Protein AF-A7T5G5-F1 (afdb_monomer_lite)

InterPro domains:
  IPR001478 PDZ domain [PF00595] (15-66)
  IPR001478 PDZ domain [PS50106] (8-68)
  IPR036034 PDZ superfamily [G3DSA:2.30.42.10] (3-68)
  IPR036034 PDZ superfamily [SSF50156] (10-66)
  IPR050614 Synaptic Scaffolding LAP/MAGUK Families [PTHR23119] (9-66)

Structure (mmCIF, N/CA/C/O backbone):
data_AF-A7T5G5-F1
#
_entry.id   AF-A7T5G5-F1
#
loop_
_atom_site.group_PDB
_atom_site.id
_atom_site.type_symbol
_atom_site.label_atom_id
_atom_site.label_alt_id
_atom_site.label_comp_id
_atom_site.label_asym_id
_atom_site.label_entity_id
_atom_site.label_seq_id
_atom_site.pdbx_PDB_ins_code
_atom_site.Cartn_x
_atom_site.Cartn_y
_atom_site.Cartn_z
_atom_site.occupancy
_atom_site.B_iso_or_equiv
_atom_site.auth_seq_id
_atom_site.auth_comp_id
_atom_site.auth_asym_id
_atom_site.auth_atom_id
_atom_site.pdbx_PDB_model_num
ATOM 1 N N . MET A 1 1 ? -7.566 -11.099 -26.027 1.00 46.84 1 MET A N 1
ATOM 2 C CA . MET A 1 1 ? -6.867 -10.475 -24.884 1.00 46.84 1 MET A CA 1
ATOM 3 C C . MET A 1 1 ? -7.919 -9.776 -24.037 1.00 46.84 1 MET A C 1
ATOM 5 O O . MET A 1 1 ? -8.391 -8.719 -24.439 1.00 46.84 1 MET A O 1
ATOM 9 N N . SER A 1 2 ? -8.391 -10.404 -22.956 1.00 53.00 2 SER A N 1
ATOM 10 C CA . SER A 1 2 ? -9.383 -9.780 -22.069 1.00 53.00 2 SER A CA 1
ATOM 11 C C . SER A 1 2 ? -8.777 -8.523 -21.461 1.00 53.00 2 SER A C 1
ATOM 13 O O . SER A 1 2 ? -7.843 -8.613 -20.670 1.00 53.00 2 SER A O 1
ATOM 15 N N . ARG A 1 3 ? -9.290 -7.348 -21.836 1.00 53.34 3 ARG A N 1
ATOM 16 C CA . ARG A 1 3 ? -9.016 -6.119 -21.091 1.00 53.34 3 ARG A CA 1
ATOM 17 C C . ARG A 1 3 ? -9.700 -6.295 -19.739 1.00 53.34 3 ARG A C 1
ATOM 19 O O . ARG A 1 3 ? -10.917 -6.177 -19.650 1.00 53.34 3 ARG A O 1
ATOM 26 N N . CYS A 1 4 ? -8.932 -6.674 -18.720 1.00 58.38 4 CYS A N 1
ATOM 27 C CA . CYS A 1 4 ? -9.399 -6.632 -17.343 1.00 58.38 4 CYS A CA 1
ATOM 28 C C . CYS A 1 4 ? -9.780 -5.175 -17.063 1.00 58.38 4 CYS A C 1
ATOM 30 O O . CYS A 1 4 ? -8.931 -4.287 -17.137 1.00 58.38 4 CYS A O 1
ATOM 32 N N . VAL A 1 5 ? -11.068 -4.907 -16.864 1.00 63.03 5 VAL A N 1
ATOM 33 C CA . VAL A 1 5 ? -11.538 -3.562 -16.538 1.00 63.03 5 VAL A CA 1
ATOM 34 C C . VAL A 1 5 ? -11.133 -3.308 -15.091 1.00 63.03 5 VAL A C 1
ATOM 36 O O . VAL A 1 5 ? -11.738 -3.854 -14.172 1.00 63.03 5 VAL A O 1
ATOM 39 N N . SER A 1 6 ? -10.077 -2.524 -14.878 1.00 70.75 6 SER A N 1
ATOM 40 C CA . SER A 1 6 ? -9.677 -2.107 -13.536 1.00 70.75 6 SER A CA 1
ATOM 41 C C . SER A 1 6 ? -10.722 -1.132 -12.993 1.00 70.75 6 SER A C 1
ATOM 43 O O . SER A 1 6 ? -10.835 -0.007 -13.486 1.00 70.75 6 SER A O 1
ATOM 45 N N . LEU A 1 7 ? -11.495 -1.560 -11.996 1.00 82.75 7 LEU A N 1
ATOM 46 C CA . LEU A 1 7 ? -12.394 -0.680 -11.252 1.00 82.75 7 LEU A CA 1
ATOM 47 C C . LEU A 1 7 ? -11.554 0.349 -10.485 1.00 82.75 7 LEU A C 1
ATOM 49 O O . LEU A 1 7 ? -10.737 -0.025 -9.648 1.00 82.75 7 LEU A O 1
ATOM 53 N N . GLN A 1 8 ? -11.753 1.634 -10.781 1.00 91.31 8 GLN A N 1
ATOM 54 C CA . GLN A 1 8 ? -11.167 2.741 -10.025 1.00 91.31 8 GLN A CA 1
ATOM 55 C C . GLN A 1 8 ? -12.195 3.277 -9.030 1.00 91.31 8 GLN A C 1
ATOM 57 O O . GLN A 1 8 ? -13.374 3.416 -9.359 1.00 91.31 8 GLN A O 1
ATOM 62 N N . PHE A 1 9 ? -11.748 3.586 -7.819 1.00 93.44 9 PHE A N 1
ATOM 63 C CA . PHE A 1 9 ? -12.585 4.103 -6.742 1.00 93.44 9 PHE A CA 1
ATOM 64 C C . PHE A 1 9 ? -11.790 5.098 -5.892 1.00 93.44 9 PHE A C 1
ATOM 66 O O . PHE A 1 9 ? -10.561 5.088 -5.896 1.00 93.44 9 PHE A O 1
ATOM 73 N N . HIS A 1 10 ? -12.501 5.970 -5.177 1.00 95.31 10 HIS A N 1
ATOM 74 C CA . HIS A 1 10 ? -11.907 6.934 -4.253 1.00 95.31 10 HIS A CA 1
ATOM 75 C C . HIS A 1 10 ? -12.178 6.501 -2.814 1.00 95.31 10 HIS A C 1
ATOM 77 O O . HIS A 1 10 ? -13.300 6.122 -2.481 1.00 95.31 10 HIS A O 1
ATOM 83 N N . VAL A 1 11 ? -11.158 6.594 -1.963 1.00 96.12 11 VAL A N 1
ATOM 84 C CA . VAL A 1 11 ? -11.241 6.284 -0.533 1.00 96.12 11 VAL A CA 1
ATOM 85 C C . VAL A 1 11 ? -10.728 7.477 0.253 1.00 96.12 11 VAL A C 1
ATOM 87 O O . VAL A 1 11 ? -9.632 7.968 -0.010 1.00 96.12 11 VAL A O 1
ATOM 90 N N . THR A 1 12 ? -11.494 7.904 1.252 1.00 96.94 12 THR A N 1
ATOM 91 C CA . THR A 1 12 ? -11.037 8.882 2.241 1.00 96.94 12 THR A CA 1
ATOM 92 C C . THR A 1 12 ? -10.565 8.137 3.482 1.00 96.94 12 THR A C 1
ATOM 94 O O . THR A 1 12 ? -11.349 7.439 4.121 1.00 96.94 12 THR A O 1
ATOM 97 N N . VAL A 1 13 ? -9.287 8.288 3.836 1.00 96.69 13 VAL A N 1
ATOM 98 C CA . VAL A 1 13 ? -8.710 7.717 5.062 1.00 96.69 13 VAL A CA 1
ATOM 99 C C . VAL A 1 13 ? -8.469 8.837 6.069 1.00 96.69 13 VAL A C 1
ATOM 101 O O . VAL A 1 13 ? -7.656 9.730 5.836 1.00 96.69 13 VAL A O 1
ATOM 104 N N . HIS A 1 14 ? -9.146 8.777 7.215 1.00 96.44 14 HIS A N 1
ATOM 105 C CA . HIS A 1 14 ? -8.956 9.736 8.303 1.00 96.44 14 HIS A CA 1
ATOM 106 C C . HIS A 1 14 ? -7.789 9.304 9.199 1.00 96.44 14 HIS A C 1
ATOM 108 O O . HIS A 1 14 ? -7.923 8.413 10.034 1.00 96.44 14 HIS A O 1
ATOM 114 N N .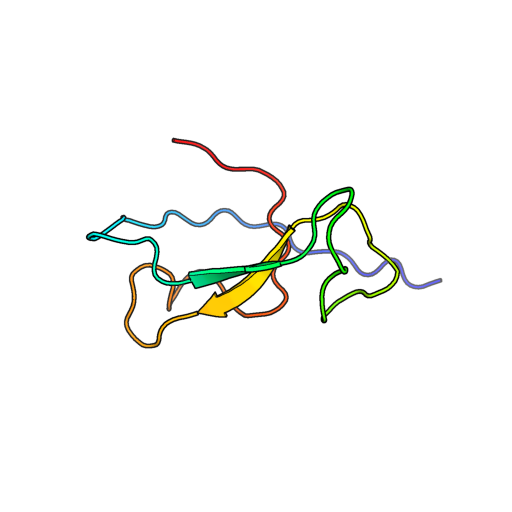 LYS A 1 15 ? -6.623 9.930 9.018 1.00 94.75 15 LYS A N 1
ATOM 115 C CA . LYS A 1 15 ? -5.392 9.623 9.764 1.00 94.75 15 LYS A CA 1
ATOM 116 C C . LYS A 1 15 ? -5.590 9.735 11.286 1.00 94.75 15 LYS A C 1
ATOM 118 O O . LYS A 1 15 ? -6.038 10.775 11.763 1.00 94.75 15 LYS A O 1
ATOM 123 N N . ASN A 1 16 ? -5.189 8.706 12.045 1.00 92.31 16 ASN A N 1
ATOM 124 C CA . ASN A 1 16 ? -5.252 8.713 13.515 1.00 92.31 16 ASN A CA 1
ATOM 125 C C . ASN A 1 16 ? -4.328 7.663 14.189 1.00 92.31 16 ASN A C 1
ATOM 127 O O . ASN A 1 16 ? -4.676 6.485 14.230 1.00 92.31 16 ASN A O 1
ATOM 131 N N . PRO A 1 17 ? -3.149 8.029 14.731 1.00 94.19 17 PRO A N 1
ATOM 132 C CA . PRO A 1 17 ? -2.244 9.053 14.210 1.00 94.19 17 PRO A CA 1
ATOM 133 C C . PRO A 1 17 ? -1.592 8.623 12.882 1.00 94.19 17 PRO A C 1
ATOM 135 O O . PRO A 1 17 ? -0.931 9.431 12.239 1.00 94.19 17 PRO A O 1
ATOM 138 N N . ASN A 1 18 ? -1.767 7.365 12.459 1.00 96.44 18 ASN A N 1
ATOM 139 C CA . ASN A 1 18 ? -1.249 6.802 11.209 1.00 96.44 18 ASN A CA 1
ATOM 140 C C . ASN A 1 18 ? -2.391 6.528 10.218 1.00 96.44 18 ASN A C 1
ATOM 142 O O . ASN A 1 18 ? -3.563 6.674 10.555 1.00 96.44 18 ASN A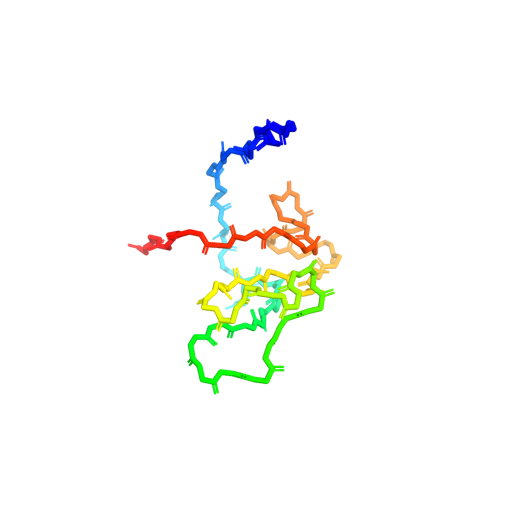 O 1
ATOM 146 N N . LEU A 1 19 ? -2.048 6.130 8.990 1.00 97.00 19 LEU A N 1
ATOM 147 C CA . LEU A 1 19 ? -3.031 5.767 7.961 1.00 97.00 19 LEU A CA 1
ATOM 148 C C . LEU A 1 19 ? -3.560 4.326 8.100 1.00 97.00 19 LEU A C 1
ATOM 150 O O . LEU A 1 19 ? -4.618 4.010 7.571 1.00 97.00 19 LEU A O 1
ATOM 154 N N . GLY A 1 20 ? -2.844 3.447 8.813 1.00 97.75 20 GLY A N 1
ATOM 155 C CA . GLY 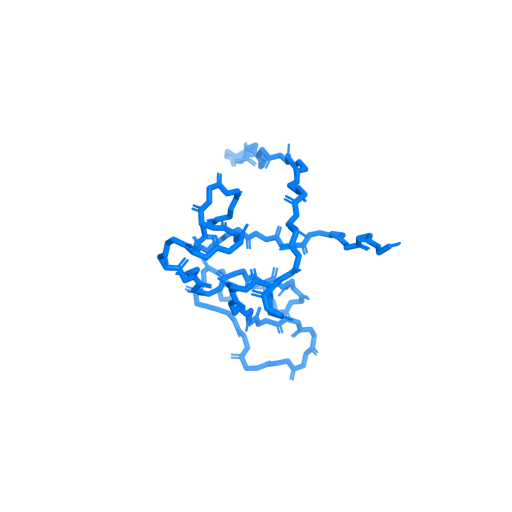A 1 20 ? -3.283 2.068 9.060 1.00 97.75 20 GLY A CA 1
ATOM 156 C C . GLY A 1 20 ? -3.070 1.093 7.897 1.00 97.75 20 GLY A C 1
ATOM 157 O O . GLY A 1 20 ? -3.743 0.070 7.842 1.00 97.75 20 GLY A O 1
ATOM 158 N N . PHE A 1 21 ? -2.155 1.375 6.969 1.00 98.38 21 PHE A N 1
ATOM 159 C CA . PHE A 1 21 ? -1.753 0.445 5.911 1.00 98.38 21 PHE A CA 1
ATOM 160 C C . PHE A 1 21 ? -0.275 0.633 5.537 1.00 98.38 21 PHE A C 1
ATOM 162 O O . PHE A 1 21 ? 0.331 1.650 5.881 1.00 98.38 21 PHE A O 1
ATOM 169 N N . SER A 1 22 ? 0.308 -0.350 4.851 1.00 98.19 22 SER A N 1
ATOM 170 C CA . SER A 1 22 ? 1.665 -0.297 4.293 1.00 98.19 22 SER A CA 1
ATOM 171 C C . SER A 1 22 ? 1.637 -0.389 2.772 1.00 98.19 22 SER A C 1
ATOM 173 O O . SER A 1 22 ? 0.683 -0.915 2.196 1.00 98.19 22 SER A O 1
ATOM 175 N N . VAL A 1 23 ? 2.704 0.087 2.130 1.00 97.69 23 VAL A N 1
ATOM 176 C CA . VAL A 1 23 ? 2.859 0.064 0.672 1.00 97.69 23 VAL A CA 1
ATOM 177 C C . VAL A 1 23 ? 4.171 -0.593 0.240 1.00 97.69 23 VAL A C 1
ATOM 179 O O . VAL A 1 23 ? 5.103 -0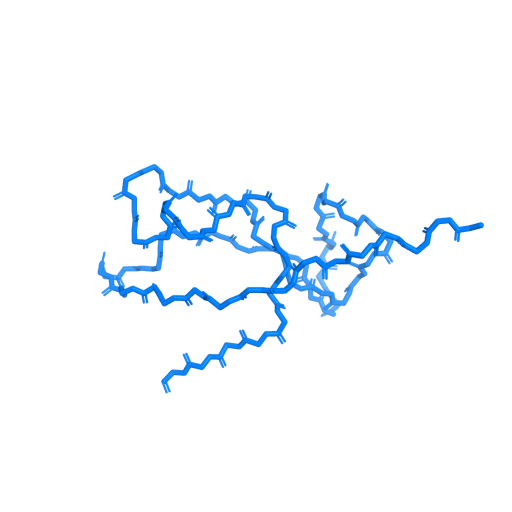.686 1.037 1.00 97.69 23 VAL A O 1
ATOM 182 N N . ALA A 1 24 ? 4.234 -1.058 -1.008 1.00 97.62 24 ALA A N 1
ATOM 183 C CA . ALA A 1 24 ? 5.458 -1.463 -1.708 1.00 97.62 24 ALA A CA 1
ATOM 184 C C . ALA A 1 24 ? 5.365 -1.101 -3.199 1.00 97.62 24 ALA A C 1
ATOM 186 O O . ALA A 1 24 ? 4.306 -0.684 -3.673 1.00 97.62 24 ALA A O 1
ATOM 187 N N . GLY A 1 25 ? 6.459 -1.288 -3.934 1.00 96.88 25 GLY A N 1
ATOM 188 C CA . GLY A 1 25 ? 6.581 -0.856 -5.322 1.00 96.88 25 GLY A CA 1
ATOM 189 C C . GLY A 1 25 ? 7.114 0.572 -5.444 1.00 96.88 25 GLY A C 1
ATOM 190 O O . GLY A 1 25 ? 7.716 1.113 -4.513 1.00 96.88 25 GLY A O 1
ATOM 191 N N . GLY A 1 26 ? 6.889 1.177 -6.606 1.00 96.62 26 GLY A N 1
ATOM 192 C CA . GLY A 1 26 ? 7.488 2.449 -6.993 1.00 96.62 26 GLY A CA 1
ATOM 193 C C . GLY A 1 26 ? 8.781 2.264 -7.781 1.00 96.62 26 GLY A C 1
ATOM 194 O O . GLY A 1 26 ? 9.515 1.291 -7.587 1.00 96.62 26 GLY A O 1
ATOM 195 N N . VAL A 1 27 ? 9.061 3.231 -8.656 1.00 96.25 27 VAL A N 1
ATOM 196 C CA . VAL A 1 27 ? 10.254 3.247 -9.514 1.00 96.25 27 VAL A CA 1
ATOM 197 C C . VAL A 1 27 ? 11.523 3.106 -8.666 1.00 96.25 27 VAL A C 1
ATOM 199 O O . VAL A 1 27 ? 11.759 3.902 -7.758 1.00 96.25 27 VAL A O 1
ATOM 202 N N . GLY A 1 28 ? 12.345 2.098 -8.971 1.00 93.06 28 GLY A N 1
ATOM 203 C CA . GLY A 1 28 ? 13.604 1.827 -8.264 1.00 93.06 28 GLY A CA 1
ATOM 204 C C . GLY A 1 28 ? 13.462 1.070 -6.937 1.00 93.06 28 GLY A C 1
ATOM 205 O O . GLY A 1 28 ? 14.453 0.907 -6.226 1.00 93.06 28 GLY A O 1
ATOM 206 N N . SER A 1 29 ? 12.260 0.603 -6.588 1.00 91.81 29 SER A N 1
ATOM 207 C CA . SER A 1 29 ? 12.046 -0.305 -5.453 1.00 91.81 29 SER A CA 1
ATOM 208 C C . SER A 1 29 ? 12.406 -1.758 -5.800 1.00 91.81 29 SER A C 1
ATOM 210 O O . SER A 1 29 ? 12.595 -2.110 -6.961 1.00 91.81 29 SER A O 1
ATOM 212 N N . THR A 1 30 ? 12.425 -2.642 -4.797 1.00 88.06 30 THR A N 1
ATOM 213 C CA . THR A 1 30 ? 12.585 -4.100 -4.978 1.00 88.06 30 THR A CA 1
ATOM 214 C C . THR A 1 30 ? 11.351 -4.790 -5.588 1.00 88.06 30 THR A C 1
ATOM 216 O O . THR A 1 30 ? 11.273 -6.016 -5.571 1.00 88.06 30 THR A O 1
ATOM 219 N N . GLY A 1 31 ? 10.374 -4.026 -6.087 1.00 89.50 31 GLY A N 1
ATOM 220 C CA . GLY A 1 31 ? 9.123 -4.527 -6.652 1.00 89.50 31 GLY A CA 1
ATOM 221 C C . GLY A 1 31 ? 7.980 -4.637 -5.639 1.00 89.50 31 GLY A C 1
ATOM 222 O O . GLY A 1 31 ? 8.074 -4.210 -4.484 1.00 89.50 31 GLY A O 1
ATOM 223 N N . ASN A 1 32 ? 6.865 -5.202 -6.096 1.00 94.06 32 ASN A N 1
ATOM 224 C CA . ASN A 1 32 ? 5.658 -5.437 -5.308 1.00 94.06 32 ASN A CA 1
ATOM 225 C C . ASN A 1 32 ? 5.210 -6.912 -5.462 1.00 94.06 32 ASN A C 1
ATOM 227 O O . ASN A 1 32 ? 5.502 -7.531 -6.485 1.00 94.06 32 ASN A O 1
ATOM 231 N N . PRO A 1 33 ? 4.505 -7.500 -4.479 1.00 94.62 33 PRO A N 1
ATOM 232 C CA . PRO A 1 33 ? 4.139 -8.919 -4.518 1.00 94.62 33 PRO A CA 1
ATOM 233 C C . PRO A 1 33 ? 2.872 -9.230 -5.338 1.00 94.62 33 PRO A C 1
ATOM 235 O O . PRO A 1 33 ? 2.478 -10.392 -5.403 1.00 94.62 33 PRO A O 1
ATOM 238 N N . PHE A 1 34 ? 2.202 -8.226 -5.913 1.00 95.56 34 PHE A N 1
ATOM 239 C CA . PHE A 1 34 ? 0.887 -8.384 -6.552 1.00 95.56 34 PHE A CA 1
ATOM 240 C C . PHE A 1 34 ? 0.962 -8.384 -8.077 1.00 95.56 34 PHE A C 1
ATOM 242 O O . PHE A 1 34 ? 0.257 -9.153 -8.725 1.00 95.56 34 PHE A O 1
ATOM 249 N N . ASP A 1 35 ? 1.836 -7.557 -8.639 1.00 94.06 35 ASP A N 1
ATOM 250 C CA . ASP A 1 35 ? 2.157 -7.509 -10.059 1.00 94.06 35 ASP A CA 1
ATOM 251 C C . ASP A 1 35 ? 3.675 -7.331 -10.221 1.00 94.06 35 ASP A C 1
ATOM 253 O O . ASP A 1 35 ? 4.162 -6.201 -10.310 1.00 94.06 35 ASP A O 1
ATOM 257 N N . PRO A 1 36 ? 4.448 -8.434 -10.223 1.00 90.94 36 PRO A N 1
ATOM 258 C CA . PRO A 1 36 ? 5.905 -8.379 -10.325 1.00 90.94 36 PRO A CA 1
ATOM 259 C C . PRO A 1 36 ? 6.423 -7.763 -11.631 1.00 90.94 36 PRO A C 1
ATOM 261 O O . PRO A 1 36 ? 7.594 -7.407 -11.694 1.00 90.94 36 PRO A O 1
ATOM 264 N N . ALA A 1 37 ? 5.583 -7.658 -12.669 1.00 93.12 37 ALA A N 1
ATOM 265 C CA . ALA A 1 37 ? 5.941 -7.016 -13.932 1.00 93.12 37 ALA A CA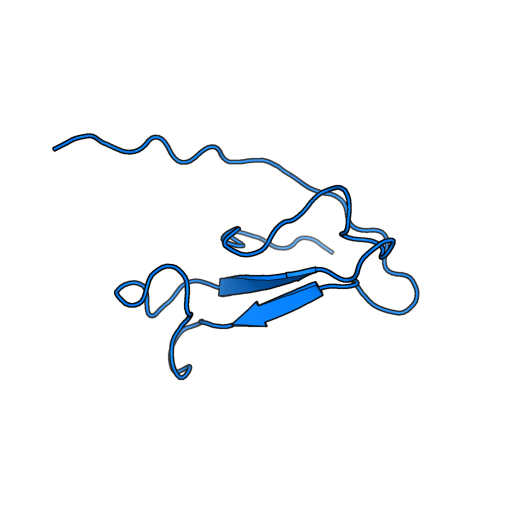 1
ATOM 266 C C . ALA A 1 37 ? 5.737 -5.489 -13.895 1.00 93.12 37 ALA A C 1
ATOM 268 O O . ALA A 1 37 ? 6.251 -4.780 -14.759 1.00 93.12 37 ALA A O 1
ATOM 269 N N . ASP A 1 38 ? 4.995 -4.974 -12.910 1.00 93.56 38 ASP A N 1
ATOM 270 C CA . ASP A 1 38 ? 4.795 -3.543 -12.703 1.00 93.56 38 ASP A CA 1
ATOM 271 C C . ASP A 1 38 ? 5.785 -2.990 -11.672 1.00 93.56 38 ASP A C 1
ATOM 273 O O . ASP A 1 38 ? 5.550 -2.971 -10.461 1.00 93.56 38 ASP A O 1
ATOM 277 N N . GLU A 1 39 ? 6.908 -2.497 -12.181 1.00 93.00 39 GLU A N 1
ATOM 278 C CA . GLU A 1 39 ? 8.014 -1.964 -11.379 1.00 93.00 39 GLU A CA 1
ATOM 279 C C . GLU A 1 39 ? 7.816 -0.499 -10.956 1.00 93.00 39 GLU A C 1
ATOM 281 O O . GLU A 1 39 ? 8.655 0.074 -10.262 1.00 93.00 39 GLU A O 1
ATOM 286 N N . THR A 1 40 ? 6.726 0.140 -11.390 1.00 95.19 40 THR A N 1
ATOM 287 C CA . THR A 1 40 ? 6.555 1.598 -11.265 1.00 95.19 40 THR A CA 1
ATOM 288 C C . THR A 1 40 ? 5.433 1.995 -10.317 1.00 95.19 40 THR A C 1
ATOM 290 O O . THR A 1 40 ? 5.509 3.055 -9.694 1.00 95.19 40 THR A O 1
ATOM 293 N N . SER A 1 41 ? 4.410 1.151 -10.174 1.00 95.94 41 SER A N 1
ATOM 294 C CA . SER A 1 41 ? 3.232 1.464 -9.369 1.00 95.94 41 SER A CA 1
ATOM 295 C C . SER A 1 41 ? 3.432 1.201 -7.879 1.00 95.94 41 SER A C 1
ATOM 297 O O . SER A 1 41 ? 4.241 0.370 -7.465 1.00 95.94 41 SER A O 1
ATOM 299 N N . ILE A 1 42 ? 2.633 1.893 -7.067 1.00 97.88 42 ILE A N 1
ATOM 300 C CA . ILE A 1 42 ? 2.565 1.717 -5.616 1.00 97.88 42 ILE A CA 1
ATOM 301 C C . ILE A 1 42 ? 1.357 0.846 -5.274 1.00 97.88 42 ILE A C 1
ATOM 303 O O . ILE A 1 42 ? 0.238 1.130 -5.706 1.00 97.88 42 ILE A O 1
ATOM 307 N N . TYR A 1 43 ? 1.573 -0.185 -4.462 1.00 97.75 43 TYR A N 1
ATOM 308 C CA . TYR A 1 43 ? 0.536 -1.128 -4.045 1.00 97.75 43 TYR A CA 1
ATOM 309 C C . TYR A 1 43 ? 0.403 -1.187 -2.531 1.00 97.75 43 TYR A C 1
ATOM 311 O O . TYR A 1 43 ? 1.405 -1.205 -1.815 1.00 97.75 43 TYR A O 1
ATOM 319 N N . VAL A 1 44 ? -0.832 -1.304 -2.047 1.00 98.06 44 VAL A N 1
ATOM 320 C CA . VAL A 1 44 ? -1.124 -1.614 -0.644 1.00 98.06 44 VAL A CA 1
ATOM 321 C C . VAL A 1 44 ? -0.682 -3.047 -0.352 1.00 98.06 44 VAL A C 1
ATOM 323 O O . VAL A 1 44 ? -1.159 -3.983 -0.986 1.00 98.06 44 VAL A O 1
ATOM 326 N N . THR A 1 45 ? 0.212 -3.244 0.618 1.00 98.12 45 THR A N 1
ATOM 327 C CA . THR A 1 45 ? 0.729 -4.575 0.995 1.00 98.12 45 THR A CA 1
ATOM 328 C C . THR A 1 45 ? 0.052 -5.169 2.216 1.00 98.12 45 THR A C 1
ATOM 330 O O . THR A 1 45 ? -0.109 -6.385 2.306 1.00 98.12 45 THR A O 1
ATOM 333 N N . LYS A 1 46 ? -0.364 -4.325 3.158 1.00 98.25 46 LYS A N 1
ATOM 334 C CA . LYS A 1 46 ? -1.063 -4.742 4.372 1.00 98.25 46 LYS A CA 1
ATOM 335 C C . LYS A 1 46 ? -2.004 -3.639 4.811 1.00 98.25 46 LYS A C 1
ATOM 337 O O . LYS A 1 46 ? -1.657 -2.466 4.725 1.00 98.25 46 LYS A O 1
ATOM 342 N N . VAL A 1 47 ? -3.153 -4.032 5.339 1.00 98.56 47 VAL A N 1
ATOM 343 C CA . VAL A 1 47 ? -4.099 -3.134 6.002 1.00 98.56 47 VAL A CA 1
ATOM 344 C C . VAL A 1 47 ? -4.234 -3.592 7.447 1.00 98.56 47 VAL A C 1
ATOM 346 O O . VAL A 1 47 ? -4.334 -4.790 7.719 1.00 98.56 47 VAL A O 1
ATOM 349 N N . GLN A 1 48 ? -4.144 -2.652 8.382 1.00 98.31 48 GLN A N 1
ATOM 350 C CA . GLN A 1 48 ? -4.327 -2.923 9.799 1.00 98.31 48 GLN A CA 1
ATOM 351 C C . GLN A 1 48 ? -5.806 -3.253 10.053 1.00 98.31 48 GLN A C 1
ATOM 353 O O . GLN A 1 48 ? -6.659 -2.429 9.714 1.00 98.31 48 GLN A O 1
ATOM 358 N N . PRO A 1 49 ? -6.122 -4.408 10.668 1.00 97.00 49 PRO A N 1
ATOM 359 C CA . PRO A 1 49 ? -7.483 -4.704 11.106 1.00 97.00 49 PRO A CA 1
ATOM 360 C C . PRO A 1 49 ? -7.999 -3.605 12.038 1.00 97.00 49 PRO A C 1
ATOM 362 O O . PRO A 1 49 ? -7.253 -3.146 12.904 1.00 97.00 49 PRO A O 1
ATOM 365 N N . GLU A 1 50 ? -9.245 -3.172 11.836 1.00 95.56 50 GLU A N 1
ATOM 366 C CA . GLU A 1 50 ? -9.887 -2.072 12.583 1.00 95.56 50 GLU A CA 1
ATOM 367 C C . GLU A 1 50 ? -9.142 -0.718 12.529 1.00 95.56 50 GLU A C 1
ATOM 369 O O . GLU A 1 50 ? -9.438 0.202 13.291 1.00 95.56 50 GLU A O 1
ATOM 374 N N . GLY A 1 51 ? -8.157 -0.571 11.637 1.00 96.81 51 GLY A N 1
ATOM 375 C CA . GLY A 1 51 ? -7.438 0.680 11.420 1.00 96.81 51 GLY A CA 1
ATOM 376 C C . GLY A 1 51 ? -8.184 1.649 10.491 1.00 96.81 51 GLY A C 1
ATOM 377 O O . GLY A 1 51 ? -9.161 1.268 9.845 1.00 96.81 51 GLY A O 1
ATOM 378 N N . PRO A 1 52 ? -7.689 2.890 10.328 1.00 97.75 52 PRO A N 1
ATOM 379 C CA . PRO A 1 52 ? -8.355 3.914 9.515 1.00 97.75 52 PRO A CA 1
ATOM 380 C C . PRO A 1 52 ? -8.642 3.532 8.056 1.00 97.75 52 PRO A C 1
ATOM 382 O O . PRO A 1 52 ? -9.557 4.079 7.448 1.00 97.75 52 PRO A O 1
ATOM 385 N N . ALA A 1 53 ? -7.867 2.606 7.488 1.00 98.00 53 ALA A N 1
ATOM 386 C CA . ALA A 1 53 ? -8.026 2.129 6.116 1.00 98.00 53 ALA A CA 1
ATOM 387 C C . ALA A 1 53 ? -8.778 0.788 5.989 1.00 98.00 53 ALA A C 1
ATOM 389 O O . ALA A 1 53 ? -9.008 0.344 4.864 1.00 98.00 53 ALA A O 1
ATOM 390 N N . ALA A 1 54 ? -9.175 0.152 7.101 1.00 97.31 54 ALA A N 1
ATOM 391 C CA . ALA A 1 54 ? -9.703 -1.220 7.133 1.00 97.31 54 ALA A CA 1
ATOM 392 C C . ALA A 1 54 ? -10.927 -1.454 6.235 1.00 97.31 54 ALA A C 1
ATOM 394 O O . ALA A 1 54 ? -11.106 -2.549 5.711 1.00 97.31 54 ALA A O 1
ATOM 395 N N . PHE A 1 55 ? -11.753 -0.425 6.040 1.00 93.62 55 PHE A N 1
ATOM 396 C CA . PHE A 1 55 ? -13.009 -0.525 5.291 1.00 93.62 55 PHE A CA 1
ATOM 397 C C . PHE A 1 55 ? -12.924 0.009 3.857 1.00 93.62 55 PHE A C 1
ATOM 399 O O . PHE A 1 55 ? -13.892 -0.101 3.110 1.00 93.62 55 PHE A O 1
ATOM 406 N N . GLY A 1 56 ? -11.793 0.608 3.475 1.00 95.62 56 GLY A N 1
ATOM 407 C CA . GLY A 1 56 ? -11.638 1.269 2.179 1.00 95.62 56 GLY A CA 1
ATOM 408 C C . GLY A 1 56 ? -10.577 0.648 1.279 1.00 95.62 56 GLY A C 1
ATOM 409 O O . GLY A 1 56 ? -10.718 0.706 0.063 1.00 95.62 56 GLY A O 1
ATOM 410 N N . LEU A 1 57 ? -9.537 0.047 1.859 1.00 97.56 57 LEU A N 1
ATOM 411 C CA . LEU A 1 57 ? -8.414 -0.522 1.117 1.00 97.56 57 LEU A CA 1
ATOM 412 C C . LEU A 1 57 ? -8.227 -2.001 1.446 1.00 97.56 57 LEU A C 1
ATOM 414 O O . LEU A 1 57 ? -8.541 -2.458 2.547 1.00 97.56 57 LEU A O 1
ATOM 418 N N . LYS A 1 58 ? -7.631 -2.736 0.511 1.00 97.44 58 LYS A N 1
ATOM 419 C CA . LYS A 1 58 ? -7.182 -4.121 0.697 1.00 97.44 58 LYS A CA 1
ATOM 420 C C . LYS A 1 58 ? -5.794 -4.340 0.084 1.00 97.44 58 LYS A C 1
ATOM 422 O O . LYS A 1 58 ? -5.391 -3.601 -0.816 1.00 97.44 58 LYS A O 1
ATOM 427 N N . PRO A 1 59 ? -5.047 -5.364 0.536 1.00 98.12 59 PRO A N 1
ATOM 428 C CA . PRO A 1 59 ? -3.817 -5.771 -0.132 1.00 98.12 59 PRO A CA 1
ATOM 429 C C . PRO A 1 59 ? -4.040 -6.020 -1.631 1.00 98.12 59 PRO A C 1
ATOM 431 O O . PRO A 1 59 ? -5.005 -6.684 -2.012 1.00 98.12 59 PRO A O 1
ATOM 434 N N . GLY A 1 60 ? -3.149 -5.484 -2.463 1.00 96.50 60 GLY A N 1
ATOM 435 C CA . GLY A 1 60 ? -3.231 -5.553 -3.923 1.00 96.50 60 GLY A CA 1
ATOM 436 C C . GLY A 1 60 ? -3.907 -4.355 -4.588 1.00 96.50 60 GLY A C 1
ATOM 437 O O . GLY A 1 60 ? -3.796 -4.213 -5.805 1.00 96.50 60 GLY A O 1
ATOM 438 N N . ASP A 1 61 ? -4.541 -3.458 -3.828 1.00 97.06 61 ASP A N 1
ATOM 439 C CA . ASP A 1 61 ? -5.013 -2.193 -4.391 1.00 97.06 61 ASP A CA 1
ATOM 440 C C . ASP A 1 61 ? -3.823 -1.343 -4.857 1.00 97.06 61 ASP A C 1
ATOM 442 O O . ASP A 1 61 ? -2.845 -1.145 -4.126 1.00 97.06 61 ASP A O 1
ATOM 446 N N . LYS A 1 62 ? -3.921 -0.828 -6.086 1.00 96.56 62 LYS A N 1
ATOM 447 C CA . LYS A 1 62 ? -2.946 0.083 -6.690 1.00 96.56 62 LYS A CA 1
ATOM 448 C C . LYS A 1 62 ? -3.321 1.526 -6.368 1.00 96.56 62 LYS A C 1
ATOM 450 O O . LYS A 1 62 ? -4.429 1.961 -6.680 1.00 96.56 62 LYS A O 1
ATOM 455 N N . ILE A 1 63 ? -2.389 2.283 -5.798 1.00 96.88 63 ILE A N 1
ATOM 456 C CA . ILE A 1 63 ? -2.575 3.709 -5.517 1.00 96.88 63 ILE A CA 1
ATOM 457 C C . ILE A 1 63 ? -2.193 4.499 -6.769 1.00 96.88 63 ILE A C 1
ATOM 459 O O . ILE A 1 63 ? -1.037 4.487 -7.185 1.00 96.88 63 ILE A O 1
ATOM 463 N N . LEU A 1 64 ? -3.172 5.179 -7.365 1.00 96.06 64 LEU A N 1
ATOM 464 C CA . LEU A 1 64 ? -2.983 5.985 -8.578 1.00 96.06 64 LEU A CA 1
ATOM 465 C C . LEU A 1 64 ? -2.735 7.467 -8.270 1.00 96.06 64 LEU A C 1
ATOM 467 O O . LEU A 1 64 ? -2.007 8.136 -8.994 1.00 96.06 64 LEU A O 1
ATOM 471 N N . GLU A 1 65 ? -3.340 7.977 -7.199 1.00 96.38 65 GLU A N 1
ATOM 472 C CA . GLU A 1 65 ? -3.265 9.377 -6.790 1.00 96.38 65 GLU A CA 1
ATOM 473 C C . GLU A 1 65 ? -3.449 9.474 -5.267 1.00 96.38 65 GLU A C 1
ATOM 475 O O . GLU A 1 65 ? -4.174 8.674 -4.671 1.00 96.38 65 GLU A O 1
ATOM 480 N N . VAL A 1 66 ? -2.815 10.465 -4.636 1.00 96.38 66 VAL A N 1
ATOM 481 C CA . VAL A 1 66 ? -3.043 10.832 -3.232 1.00 96.38 66 VAL A CA 1
ATOM 482 C C . VAL A 1 66 ? -3.360 12.320 -3.170 1.00 96.38 66 VAL A C 1
ATOM 484 O O . VAL A 1 66 ? -2.656 13.128 -3.772 1.00 96.38 66 VAL A O 1
ATOM 487 N N . ARG A 1 67 ? -4.402 12.681 -2.416 1.00 92.12 67 ARG A N 1
ATOM 488 C CA . ARG A 1 67 ? -4.776 14.073 -2.137 1.00 92.12 67 ARG A CA 1
ATOM 489 C C . ARG A 1 67 ? -4.719 14.326 -0.633 1.00 92.12 67 ARG A C 1
ATOM 491 O O . ARG A 1 67 ? -5.138 13.465 0.140 1.00 92.12 67 ARG A O 1
ATOM 498 N N . THR A 1 68 ? -4.187 15.483 -0.249 1.00 86.50 68 THR A N 1
ATOM 499 C CA . THR A 1 68 ? -4.006 15.932 1.14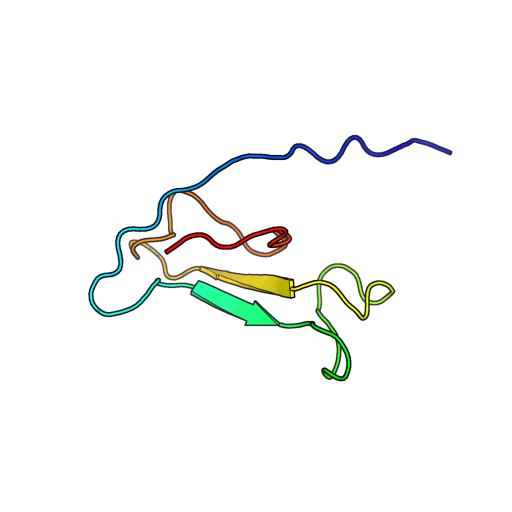4 1.00 86.50 68 THR A CA 1
ATOM 500 C C . THR A 1 68 ? -4.774 17.203 1.418 1.00 86.50 68 THR A C 1
ATOM 502 O O . THR A 1 68 ? -4.741 18.077 0.522 1.00 86.50 68 THR A O 1
#

pLDDT: mean 92.02, std 11.34, range [46.84, 98.56]

Organism: Nematostella vectensis (NCBI:txid45351)

Foldseek 3Di:
DDPPPDDDDDDDFDCDPHSQWDKAAAAPGPADPQDRVRRHWIFTQDGHPVHRCNVPDDGGDTDPDDDD

Secondary structure (DSSP, 8-state):
---------------SSS-SEEEEE-TTSS--SS-TT-SS-EEEEEE-TTSTTTTT--TT-EE-----

Sequence (68 aa):
MSRCVSLQFHVTVHKNPNLGFSVAGGVGSTGNPFDPADETSIYVTKVQPEGPAAFGLKPGDKILEVRT

Radius of gyration: 12.8 Å; chains: 1; bounding box: 27×26×39 Å